Protein AF-A0A1C6KQM1-F1 (afdb_monomer_lite)

Radius of gyration: 36.73 Å; chains: 1; bounding box: 80×43×94 Å

Sequence (116 aa):
MEKEMRMQPIMLPKFRYDEVNLKYKEAKAEIEKLKALMEAKDSEIKVLRRELTQLRENFDHALMDLQVKETFVEGGIVKEQYEAIIPKMTCKNTEKIALAKAIVQLIKDQQKERGN

Secondary structure (DSSP, 8-state):
-------------HHHHHHHHHHHHHHHHHHHHHHHHHHHHHHHHHHHHHHHHHHHHHHHHHHHHHHHHHHHHHTT--HHHHHHHGGG--S-HHHHHHHHHHHHHHHHHHHHHH--

Foldseek 3Di:
DDDPPPPDDDDDDVVVVVVVVVVVVVVVVVVVVVVVVVVVVVVVVVVVVVVVVVVVVVVLLVVLLVLLVVLCVVLVHDDVRSVVVVVVPPDDSVCSNVVSNVVSVVVVVVVVVVVD

Structure (mmCIF, N/CA/C/O backbone):
data_AF-A0A1C6KQM1-F1
#
_entry.id   AF-A0A1C6KQM1-F1
#
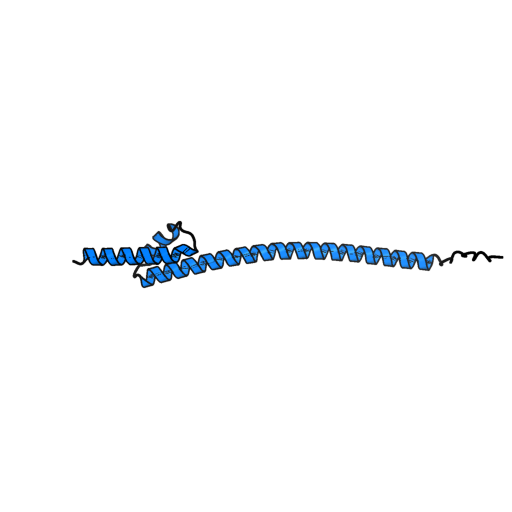loop_
_atom_site.group_PDB
_atom_site.id
_atom_site.type_symbol
_atom_site.label_atom_id
_atom_site.label_alt_id
_atom_site.label_comp_id
_atom_site.label_asym_id
_atom_site.label_entity_id
_atom_site.label_seq_id
_atom_site.pdbx_PDB_ins_code
_atom_site.Cartn_x
_atom_site.Cartn_y
_atom_site.Cartn_z
_atom_site.occupancy
_atom_site.B_iso_or_equiv
_atom_site.auth_seq_id
_atom_site.auth_comp_id
_atom_site.auth_asym_id
_atom_site.auth_atom_id
_atom_site.pdbx_PDB_model_num
ATOM 1 N N . MET A 1 1 ? 50.397 35.285 -51.751 1.00 43.88 1 MET A N 1
ATOM 2 C CA . MET A 1 1 ? 50.070 34.020 -52.443 1.00 43.88 1 MET A CA 1
ATOM 3 C C . MET A 1 1 ? 49.581 33.041 -51.393 1.00 43.88 1 MET A C 1
ATOM 5 O O . MET A 1 1 ? 50.397 32.422 -50.721 1.00 43.88 1 MET A O 1
ATOM 9 N N . GLU A 1 2 ? 48.270 32.972 -51.187 1.00 48.31 2 GLU A N 1
ATOM 10 C CA . GLU A 1 2 ? 47.668 31.994 -50.280 1.00 48.31 2 GLU A CA 1
ATOM 11 C C . GLU A 1 2 ? 47.628 30.636 -50.988 1.00 48.31 2 GLU A C 1
ATOM 13 O O . GLU A 1 2 ? 47.081 30.507 -52.081 1.00 48.31 2 GLU A O 1
ATOM 18 N N . LYS A 1 3 ? 48.284 29.628 -50.405 1.00 55.12 3 LYS A N 1
ATOM 19 C CA . LYS A 1 3 ? 48.175 28.244 -50.870 1.00 55.12 3 LYS A CA 1
ATOM 20 C C . LYS A 1 3 ? 46.843 27.696 -50.374 1.00 55.12 3 LYS A C 1
ATOM 22 O O . LYS A 1 3 ? 46.718 27.382 -49.194 1.00 55.12 3 LYS A O 1
ATOM 27 N N . GLU A 1 4 ? 45.874 27.552 -51.270 1.00 58.44 4 GLU A N 1
ATOM 28 C CA . GLU A 1 4 ? 44.671 26.764 -51.008 1.00 58.44 4 GLU A CA 1
ATOM 29 C C . GLU A 1 4 ? 45.071 25.343 -50.577 1.00 58.44 4 GLU A C 1
ATOM 31 O O . GLU A 1 4 ? 45.638 24.568 -51.357 1.00 58.44 4 GLU A O 1
ATOM 36 N N . MET A 1 5 ? 44.78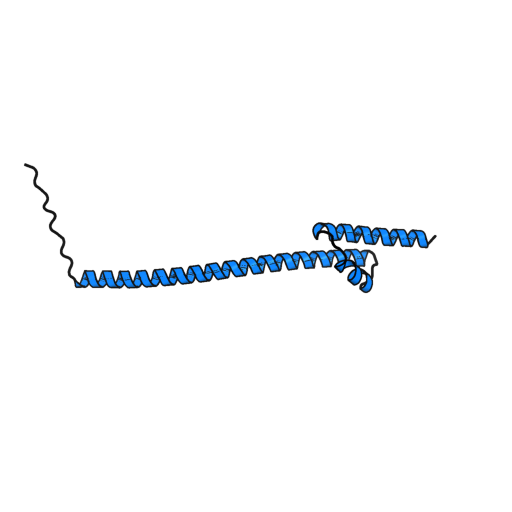5 24.984 -49.322 1.00 62.75 5 MET A N 1
ATOM 37 C CA . MET A 1 5 ? 44.841 23.597 -48.868 1.00 62.75 5 MET A CA 1
ATOM 38 C C . MET A 1 5 ? 43.733 22.820 -49.578 1.00 62.75 5 MET A C 1
ATOM 40 O O . MET A 1 5 ? 42.576 22.829 -49.161 1.00 62.75 5 MET A O 1
ATOM 44 N N . ARG A 1 6 ? 44.083 22.130 -50.666 1.00 62.47 6 ARG A N 1
ATOM 45 C CA . ARG A 1 6 ? 43.188 21.156 -51.294 1.00 62.47 6 ARG A CA 1
ATOM 46 C C . ARG A 1 6 ? 42.987 19.990 -50.327 1.00 62.47 6 ARG A C 1
ATOM 48 O O . ARG A 1 6 ? 43.859 19.136 -50.192 1.00 62.47 6 ARG A O 1
ATOM 55 N N . MET A 1 7 ? 41.839 19.966 -49.658 1.00 62.31 7 MET A N 1
ATOM 56 C CA . MET A 1 7 ? 41.370 18.817 -48.885 1.00 62.31 7 MET A CA 1
ATOM 57 C C . MET A 1 7 ? 41.159 17.646 -49.851 1.00 62.31 7 MET A C 1
ATOM 59 O O . MET A 1 7 ? 40.164 17.601 -50.573 1.00 62.31 7 MET A O 1
ATOM 63 N N . GLN A 1 8 ? 42.115 16.719 -49.918 1.00 68.75 8 GLN A N 1
ATOM 64 C CA . GLN A 1 8 ? 41.912 15.474 -50.653 1.00 68.75 8 GLN A CA 1
ATOM 65 C C . GLN A 1 8 ? 40.967 14.572 -49.846 1.00 68.75 8 GLN A C 1
ATOM 67 O O . GLN A 1 8 ? 41.195 14.379 -48.649 1.00 68.75 8 GLN A O 1
ATOM 72 N N . PRO A 1 9 ? 39.904 14.024 -50.459 1.00 71.56 9 PRO A N 1
ATOM 73 C CA . PRO A 1 9 ? 38.993 13.133 -49.759 1.00 71.56 9 PRO A CA 1
ATOM 74 C C . PRO A 1 9 ? 39.727 11.857 -49.337 1.00 71.56 9 PRO A C 1
ATOM 76 O O . PRO A 1 9 ? 40.329 11.161 -50.157 1.00 71.56 9 PRO A O 1
ATOM 79 N N . ILE A 1 10 ? 39.674 11.547 -48.042 1.00 73.75 10 ILE A N 1
ATOM 80 C CA . ILE A 1 10 ? 40.206 10.299 -47.491 1.00 73.75 10 ILE A CA 1
ATOM 81 C C . ILE A 1 10 ? 39.294 9.160 -47.957 1.00 73.75 10 ILE A C 1
ATOM 83 O O . ILE A 1 10 ? 38.150 9.042 -47.519 1.00 73.75 10 ILE A O 1
ATOM 87 N N . MET A 1 11 ? 39.802 8.321 -48.858 1.00 73.06 11 MET A N 1
ATOM 88 C CA . MET A 1 11 ? 39.082 7.164 -49.391 1.00 73.06 11 MET A CA 1
ATOM 89 C C . MET A 1 11 ? 39.213 5.989 -48.418 1.00 73.06 11 MET A C 1
ATOM 91 O O . MET A 1 11 ? 40.261 5.348 -48.328 1.00 73.06 11 MET A O 1
ATOM 95 N N . LEU A 1 12 ? 38.148 5.705 -47.669 1.00 72.31 12 LEU A N 1
ATOM 96 C CA . LEU A 1 12 ? 38.082 4.528 -46.805 1.00 72.31 12 LEU A CA 1
ATOM 97 C C . LEU A 1 12 ? 37.774 3.272 -47.636 1.00 72.31 12 LEU A C 1
ATOM 99 O O . LEU A 1 12 ? 36.847 3.291 -48.449 1.00 72.31 12 LEU A O 1
ATOM 103 N N . PRO A 1 13 ? 38.491 2.154 -47.420 1.00 83.06 13 PRO A N 1
ATOM 104 C CA . PRO A 1 13 ? 38.141 0.882 -48.037 1.00 83.06 13 PRO A CA 1
ATOM 105 C C . PRO A 1 13 ? 36.715 0.457 -47.670 1.00 83.06 13 PRO A C 1
ATOM 107 O O . PRO A 1 13 ? 36.347 0.464 -46.493 1.00 83.06 13 PRO A O 1
ATOM 110 N N . LYS A 1 14 ? 35.929 0.035 -48.667 1.00 84.50 14 LYS A N 1
ATOM 111 C CA . LYS A 1 14 ? 34.509 -0.321 -48.504 1.00 84.50 14 LYS A CA 1
ATOM 112 C C . LYS A 1 14 ? 34.261 -1.329 -47.372 1.00 84.50 14 LYS A C 1
ATOM 114 O O . LYS A 1 14 ? 33.332 -1.145 -46.599 1.00 84.50 14 LYS A O 1
ATOM 119 N N . PHE A 1 15 ? 35.139 -2.322 -47.207 1.00 85.25 15 PHE A N 1
ATOM 120 C CA . PHE A 1 15 ? 35.001 -3.326 -46.145 1.00 85.25 15 PHE A CA 1
ATOM 121 C C . PHE A 1 15 ? 35.012 -2.717 -44.731 1.00 85.25 15 PHE A C 1
ATOM 123 O O . PHE A 1 15 ? 34.273 -3.180 -43.869 1.00 85.25 15 PHE A O 1
ATOM 130 N N . ARG A 1 16 ? 35.792 -1.647 -44.494 1.00 81.12 16 ARG A N 1
ATOM 131 C CA . ARG A 1 16 ? 35.797 -0.936 -43.204 1.00 81.12 16 ARG A CA 1
ATOM 132 C C . ARG A 1 16 ? 34.499 -0.169 -42.985 1.00 81.12 16 ARG A C 1
ATOM 134 O O . ARG A 1 16 ? 34.009 -0.111 -41.864 1.00 81.12 16 ARG A O 1
ATOM 141 N N . TYR A 1 17 ? 33.947 0.421 -44.045 1.00 85.44 17 TYR A N 1
ATOM 142 C CA . TYR A 1 17 ? 32.656 1.102 -43.976 1.00 85.44 17 TYR A CA 1
ATOM 143 C C . TYR A 1 17 ? 31.522 0.113 -43.675 1.00 85.44 17 TYR A C 1
ATOM 145 O O . TYR A 1 17 ? 30.706 0.367 -42.791 1.00 85.44 17 TYR A O 1
ATOM 153 N N . ASP A 1 18 ? 31.511 -1.035 -44.356 1.00 87.62 18 ASP A N 1
ATOM 154 C CA . ASP A 1 18 ? 30.505 -2.081 -44.163 1.00 87.62 18 ASP A CA 1
ATOM 155 C C . ASP A 1 18 ? 30.572 -2.679 -42.744 1.00 87.62 18 ASP A C 1
ATOM 157 O O . ASP A 1 18 ? 29.533 -2.860 -42.109 1.00 87.62 18 ASP A O 1
ATOM 161 N N . GLU A 1 19 ? 31.778 -2.895 -42.202 1.00 90.38 19 GLU A N 1
ATOM 162 C CA . GLU A 1 19 ? 31.986 -3.351 -40.819 1.00 90.38 19 GLU A CA 1
ATOM 163 C C . GLU A 1 19 ? 31.441 -2.347 -39.790 1.00 90.38 19 GLU A C 1
ATOM 165 O O . GLU A 1 19 ? 30.713 -2.722 -38.870 1.00 90.38 19 GLU A O 1
ATOM 170 N N . VAL A 1 20 ? 31.757 -1.057 -39.948 1.00 88.88 20 VAL A N 1
ATOM 171 C CA . VAL A 1 20 ? 31.266 -0.000 -39.047 1.00 88.88 20 VAL A CA 1
ATOM 172 C C . VAL A 1 20 ? 29.747 0.125 -39.133 1.00 88.88 20 VAL A C 1
ATOM 174 O O . VAL A 1 20 ? 29.083 0.263 -38.108 1.00 88.88 20 VAL A O 1
ATOM 177 N N . ASN A 1 21 ? 29.180 0.038 -40.336 1.00 91.62 21 ASN A N 1
ATOM 178 C CA . ASN A 1 21 ? 27.737 0.097 -40.539 1.00 91.62 21 ASN A CA 1
ATOM 179 C C . ASN A 1 21 ? 27.022 -1.103 -39.899 1.00 91.62 21 ASN A C 1
ATOM 181 O O . ASN A 1 21 ? 25.959 -0.936 -39.304 1.00 91.62 21 ASN A O 1
ATOM 185 N N . LEU A 1 22 ? 27.606 -2.304 -39.977 1.00 94.06 22 LEU A N 1
ATOM 186 C CA . LEU A 1 22 ? 27.069 -3.487 -39.305 1.00 94.06 22 LEU A CA 1
ATOM 187 C C . LEU A 1 22 ? 27.083 -3.306 -37.783 1.00 94.06 22 LEU A C 1
ATOM 189 O O . LEU A 1 22 ? 26.029 -3.406 -37.158 1.00 94.06 22 LEU A O 1
ATOM 193 N N . LYS A 1 23 ? 28.229 -2.919 -37.208 1.00 94.25 23 LYS A N 1
ATOM 194 C CA . LYS A 1 23 ? 28.355 -2.643 -35.766 1.00 94.25 23 LYS A CA 1
ATOM 195 C C . LYS A 1 23 ? 27.387 -1.556 -35.302 1.00 94.25 23 LYS A C 1
ATOM 197 O O . LYS A 1 23 ? 26.793 -1.668 -34.235 1.00 94.25 23 LYS A O 1
ATOM 202 N N . TYR A 1 24 ? 27.188 -0.514 -36.111 1.00 94.25 24 TYR A N 1
ATOM 203 C CA . TYR A 1 24 ? 26.220 0.540 -35.820 1.00 94.25 24 TYR A CA 1
ATOM 204 C C . TYR A 1 24 ? 24.781 0.009 -35.803 1.00 94.25 24 TYR A C 1
ATOM 206 O O . TYR A 1 24 ? 24.016 0.337 -34.897 1.00 94.25 24 TYR A O 1
ATOM 214 N N . LYS A 1 25 ? 24.404 -0.831 -36.774 1.00 94.69 25 LYS A N 1
ATOM 215 C CA . LYS A 1 25 ? 23.072 -1.456 -36.820 1.00 94.69 25 LYS A CA 1
ATOM 216 C C . LYS A 1 25 ? 22.838 -2.384 -35.631 1.00 94.69 25 LYS A C 1
ATOM 218 O O . LYS A 1 25 ? 21.764 -2.325 -35.039 1.00 94.69 25 LYS A O 1
ATOM 223 N N . GLU A 1 26 ? 23.829 -3.192 -35.270 1.00 96.25 26 GLU A N 1
ATOM 224 C CA . GLU A 1 26 ? 23.778 -4.083 -34.106 1.00 96.25 26 GLU A CA 1
ATOM 225 C C . GLU A 1 26 ? 23.631 -3.286 -32.807 1.00 96.25 26 GLU A C 1
ATOM 227 O O . GLU A 1 26 ? 22.705 -3.534 -32.037 1.00 96.25 26 GLU A O 1
ATOM 232 N N . ALA A 1 27 ? 24.465 -2.261 -32.605 1.00 94.50 27 ALA A N 1
ATOM 233 C CA . ALA A 1 27 ? 24.380 -1.385 -31.440 1.00 94.50 27 ALA A CA 1
ATOM 234 C C . ALA A 1 27 ? 23.028 -0.661 -31.364 1.00 94.50 27 ALA A C 1
ATOM 236 O O . ALA A 1 27 ? 22.436 -0.558 -30.293 1.00 94.50 27 ALA A O 1
ATOM 237 N N . LYS A 1 28 ? 22.501 -0.193 -32.502 1.00 95.81 28 LYS A N 1
ATOM 238 C CA . LYS A 1 28 ? 21.179 0.439 -32.562 1.00 95.81 28 LYS A CA 1
ATOM 239 C C . LYS A 1 28 ? 20.070 -0.538 -32.168 1.00 95.81 28 LYS A C 1
ATOM 241 O O . LYS A 1 28 ? 19.188 -0.162 -31.404 1.00 95.81 28 LYS A O 1
ATOM 246 N N . ALA A 1 29 ? 20.116 -1.775 -32.662 1.00 95.62 29 ALA A N 1
ATOM 247 C CA . ALA A 1 29 ? 19.143 -2.801 -32.297 1.00 95.62 29 ALA A CA 1
ATOM 248 C C . ALA A 1 29 ? 19.206 -3.139 -30.799 1.00 95.62 29 ALA A C 1
ATOM 250 O O . ALA A 1 29 ? 18.166 -3.291 -30.162 1.00 95.62 29 ALA A O 1
ATOM 251 N N . GLU A 1 30 ? 20.409 -3.210 -30.228 1.00 96.12 30 GLU A N 1
ATOM 252 C CA . GLU A 1 30 ? 20.596 -3.473 -28.801 1.00 96.12 30 GLU A CA 1
ATOM 253 C C . GLU A 1 30 ? 20.080 -2.320 -27.929 1.00 96.12 30 GLU A C 1
ATOM 255 O O . GLU A 1 30 ? 19.387 -2.550 -26.941 1.00 96.12 30 GLU A O 1
ATOM 260 N N . ILE A 1 31 ? 20.319 -1.070 -28.337 1.00 96.06 31 ILE A N 1
ATOM 261 C CA . ILE A 1 31 ? 19.776 0.114 -27.656 1.00 96.06 31 ILE A CA 1
ATOM 262 C C . ILE A 1 31 ? 18.245 0.081 -27.635 1.00 96.06 31 ILE A C 1
ATOM 264 O O . ILE A 1 31 ? 17.646 0.348 -26.596 1.00 96.06 31 ILE A O 1
ATOM 268 N N . GLU A 1 32 ? 17.599 -0.255 -28.753 1.00 96.00 32 GLU A N 1
ATOM 269 C CA . GLU A 1 32 ? 16.135 -0.333 -28.804 1.00 96.00 32 GLU A CA 1
ATOM 270 C C . GLU A 1 32 ? 15.583 -1.459 -27.916 1.00 96.00 32 GLU A C 1
ATOM 272 O O . GLU A 1 32 ? 14.584 -1.260 -27.225 1.00 96.00 32 GLU A O 1
ATOM 277 N N . LYS A 1 33 ? 16.266 -2.609 -27.836 1.00 96.31 33 LYS A N 1
ATOM 278 C CA . LYS A 1 33 ? 15.900 -3.673 -26.885 1.00 96.31 33 LYS A CA 1
ATOM 279 C C . LYS A 1 33 ? 16.013 -3.210 -25.435 1.00 96.31 33 LYS A C 1
ATOM 281 O O . LYS A 1 33 ? 15.105 -3.459 -24.644 1.00 96.31 33 LYS A O 1
ATOM 286 N N . LEU A 1 34 ? 17.107 -2.534 -25.084 1.00 95.75 34 LEU A N 1
ATOM 287 C CA . LEU A 1 34 ? 17.320 -2.020 -23.730 1.00 95.75 34 LEU A CA 1
ATOM 288 C C . LEU A 1 34 ? 16.273 -0.966 -23.358 1.00 95.75 34 LEU A C 1
ATOM 290 O O . LEU A 1 34 ? 15.763 -0.999 -22.240 1.00 95.75 34 LEU A O 1
ATOM 294 N N . LYS A 1 35 ? 15.892 -0.087 -24.293 1.00 95.88 35 LYS A N 1
ATOM 295 C CA . LYS A 1 35 ? 14.791 0.867 -24.089 1.00 95.88 35 LYS A CA 1
ATOM 296 C C . LYS A 1 35 ? 13.468 0.158 -23.818 1.00 95.88 35 LYS A C 1
ATOM 298 O O . LYS A 1 35 ? 12.816 0.478 -22.832 1.00 95.88 35 LYS A O 1
ATOM 303 N N . ALA A 1 36 ? 13.109 -0.834 -24.632 1.00 95.62 36 ALA A N 1
ATOM 304 C CA . ALA A 1 36 ? 11.881 -1.600 -24.429 1.00 95.62 36 ALA A CA 1
ATOM 305 C C . ALA A 1 36 ? 11.870 -2.313 -23.064 1.00 95.62 36 ALA A C 1
ATOM 307 O O . ALA A 1 36 ? 10.853 -2.336 -22.371 1.00 95.62 36 ALA A O 1
ATOM 308 N N . LEU A 1 37 ? 13.017 -2.856 -22.640 1.00 96.25 37 LEU A N 1
ATOM 309 C CA . LEU A 1 37 ? 13.156 -3.497 -21.333 1.00 96.25 37 LEU A CA 1
ATOM 310 C C . LEU A 1 37 ? 13.045 -2.487 -20.181 1.00 96.25 37 LEU A C 1
ATOM 312 O O . LEU A 1 37 ? 12.394 -2.782 -19.180 1.00 96.25 37 LEU A O 1
ATOM 316 N N . MET A 1 38 ? 13.630 -1.296 -20.326 1.00 95.50 38 MET A N 1
ATOM 317 C CA . MET A 1 38 ? 13.469 -0.204 -19.362 1.00 95.50 38 MET A CA 1
ATOM 318 C C . MET A 1 38 ? 12.007 0.227 -19.236 1.00 95.50 38 MET A C 1
ATOM 320 O O . MET A 1 38 ? 11.504 0.309 -18.122 1.00 95.50 38 MET A O 1
ATOM 324 N N . GLU A 1 39 ? 11.304 0.437 -20.349 1.00 96.25 39 GLU A N 1
ATOM 325 C CA . GLU A 1 39 ? 9.887 0.822 -20.339 1.00 96.25 39 GLU A CA 1
ATOM 326 C C . GLU A 1 39 ? 9.011 -0.246 -19.670 1.00 96.25 39 GLU A C 1
ATOM 328 O O . GLU A 1 39 ? 8.138 0.074 -18.856 1.00 96.25 39 GLU A O 1
ATOM 333 N N . ALA A 1 40 ? 9.283 -1.525 -19.951 1.00 96.12 40 ALA A N 1
ATOM 334 C CA . ALA A 1 40 ? 8.611 -2.637 -19.291 1.00 96.12 40 ALA A CA 1
ATOM 335 C C . ALA A 1 40 ? 8.856 -2.613 -17.773 1.00 96.12 40 ALA A C 1
ATOM 337 O O . ALA A 1 40 ? 7.900 -2.697 -16.996 1.00 96.12 40 ALA A O 1
ATOM 338 N N . LYS A 1 41 ? 10.107 -2.424 -17.336 1.00 95.75 41 LYS A N 1
ATOM 339 C CA . LYS A 1 41 ? 10.459 -2.346 -15.910 1.00 95.75 41 LYS A CA 1
ATOM 340 C C . LYS A 1 41 ? 9.874 -1.120 -15.217 1.00 95.75 41 LYS A C 1
ATOM 342 O O . LYS A 1 41 ? 9.381 -1.242 -14.099 1.00 95.75 41 LYS A O 1
ATOM 347 N N . ASP A 1 42 ? 9.823 0.027 -15.881 1.00 96.19 42 ASP A N 1
ATOM 348 C CA . ASP A 1 42 ? 9.163 1.220 -15.354 1.00 96.19 42 ASP A CA 1
ATOM 349 C C . ASP A 1 42 ? 7.657 1.006 -15.173 1.00 96.19 42 ASP A C 1
ATOM 351 O O . ASP A 1 42 ? 7.068 1.480 -14.195 1.00 96.19 42 ASP A O 1
ATOM 355 N N . SER A 1 43 ? 7.014 0.275 -16.088 1.00 95.62 43 SER A N 1
ATOM 356 C CA . SER A 1 43 ? 5.603 -0.087 -15.941 1.00 95.62 43 SER A CA 1
ATOM 357 C C . SER A 1 43 ? 5.374 -1.004 -14.732 1.00 95.62 43 SER A C 1
ATOM 359 O O . SER A 1 43 ? 4.474 -0.739 -13.933 1.00 95.62 43 SER A O 1
ATOM 361 N N . GLU A 1 44 ? 6.247 -1.996 -14.534 1.00 96.62 44 GLU A N 1
ATOM 362 C CA . GLU A 1 44 ? 6.221 -2.926 -13.400 1.00 96.62 44 GLU A CA 1
ATOM 36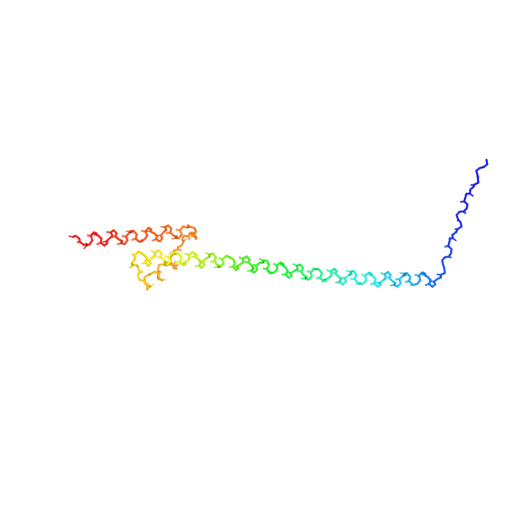3 C C . GLU A 1 44 ? 6.406 -2.175 -12.071 1.00 96.62 44 GLU A C 1
ATOM 365 O O . GLU A 1 44 ? 5.611 -2.331 -11.145 1.00 96.62 44 GLU A O 1
ATOM 370 N N . ILE A 1 45 ? 7.364 -1.244 -12.005 1.00 96.38 45 ILE A N 1
ATOM 371 C CA . ILE A 1 45 ? 7.583 -0.383 -10.834 1.00 96.38 45 ILE A CA 1
ATOM 372 C C . ILE A 1 45 ? 6.343 0.467 -10.524 1.00 96.38 45 ILE A C 1
ATOM 374 O O . ILE A 1 45 ? 5.981 0.632 -9.358 1.00 96.38 45 ILE A O 1
ATOM 378 N N . LYS A 1 46 ? 5.661 1.013 -11.539 1.00 96.25 46 LYS A N 1
ATOM 379 C CA . LYS A 1 46 ? 4.426 1.796 -11.336 1.00 96.25 46 LYS A CA 1
ATOM 380 C C . LYS A 1 46 ? 3.265 0.952 -10.815 1.00 96.25 46 LYS A C 1
ATOM 382 O O . LYS A 1 46 ? 2.402 1.500 -10.128 1.00 96.25 46 LYS A O 1
ATOM 387 N N . VAL A 1 47 ? 3.195 -0.327 -11.179 1.00 97.00 47 VAL A N 1
ATOM 388 C CA . VAL A 1 47 ? 2.193 -1.260 -10.644 1.00 97.00 47 VAL A CA 1
ATOM 389 C C . VAL A 1 47 ? 2.526 -1.583 -9.191 1.00 97.00 47 VAL A C 1
ATOM 391 O O . VAL A 1 47 ? 1.711 -1.302 -8.317 1.00 97.00 47 VAL A O 1
ATOM 394 N N . LEU A 1 48 ? 3.761 -2.010 -8.915 1.00 96.25 48 LEU A N 1
ATOM 395 C CA . LEU A 1 48 ? 4.217 -2.339 -7.562 1.00 96.25 48 LEU A CA 1
ATOM 396 C C . LEU A 1 48 ? 4.056 -1.169 -6.585 1.00 96.25 48 LEU A C 1
ATOM 398 O O . LEU A 1 48 ? 3.624 -1.356 -5.454 1.00 96.25 48 LEU A O 1
ATOM 402 N N . ARG A 1 49 ? 4.342 0.067 -7.015 1.00 96.38 49 ARG A N 1
ATOM 403 C CA . ARG A 1 49 ? 4.115 1.261 -6.183 1.00 96.38 49 ARG A CA 1
ATOM 404 C C . ARG A 1 49 ? 2.645 1.447 -5.815 1.00 96.38 49 ARG A C 1
ATOM 406 O O . ARG A 1 49 ? 2.361 1.818 -4.682 1.00 96.38 49 ARG A O 1
ATOM 413 N N . ARG A 1 50 ? 1.721 1.202 -6.749 1.00 95.88 50 ARG A N 1
ATOM 414 C CA . ARG A 1 50 ? 0.277 1.296 -6.482 1.00 95.88 50 ARG A CA 1
ATOM 415 C C . ARG A 1 50 ? -0.177 0.215 -5.510 1.00 95.88 50 ARG A C 1
ATOM 417 O O . ARG A 1 50 ? -0.890 0.526 -4.564 1.00 95.88 50 ARG A O 1
ATOM 424 N N . GLU A 1 51 ? 0.277 -1.017 -5.710 1.00 96.25 51 GLU A N 1
ATOM 425 C CA . GLU A 1 51 ? -0.021 -2.134 -4.809 1.00 96.25 51 GLU A CA 1
ATOM 426 C C . GLU A 1 51 ? 0.506 -1.880 -3.394 1.00 96.25 51 GLU A C 1
ATOM 428 O O . GLU A 1 51 ? -0.207 -2.110 -2.421 1.00 96.25 51 GLU A O 1
ATOM 433 N N . LEU A 1 52 ? 1.718 -1.332 -3.266 1.00 96.19 52 LEU A N 1
ATOM 434 C CA . LEU A 1 52 ? 2.314 -0.994 -1.974 1.00 96.19 52 LEU A CA 1
ATOM 435 C C . LEU A 1 52 ? 1.518 0.114 -1.268 1.00 96.19 52 LEU A C 1
ATOM 437 O O . LEU A 1 52 ? 1.234 -0.003 -0.077 1.00 96.19 52 LEU A O 1
ATOM 441 N N . THR A 1 53 ? 1.099 1.158 -1.991 1.00 96.12 53 THR A N 1
ATOM 442 C CA . THR A 1 53 ? 0.220 2.196 -1.431 1.00 96.12 53 THR A CA 1
ATOM 443 C C . THR A 1 53 ? -1.103 1.605 -0.948 1.00 96.12 53 THR A C 1
ATOM 445 O O . THR A 1 53 ? -1.489 1.859 0.189 1.00 96.12 53 THR A O 1
ATOM 448 N N . GLN A 1 54 ? -1.754 0.759 -1.750 1.00 96.12 54 GLN A N 1
ATOM 449 C CA . GLN A 1 54 ? -3.008 0.112 -1.355 1.00 96.12 54 GLN A CA 1
ATOM 450 C C . GLN A 1 54 ? -2.827 -0.788 -0.127 1.00 96.12 54 GLN A C 1
ATOM 452 O O . GLN A 1 54 ? -3.662 -0.795 0.776 1.00 96.12 54 GLN A O 1
ATOM 457 N N . LEU A 1 55 ? -1.732 -1.550 -0.075 1.00 95.88 55 LEU A N 1
ATOM 458 C CA . LEU A 1 55 ? -1.420 -2.409 1.062 1.00 95.88 55 LEU A CA 1
ATOM 459 C C . LEU A 1 55 ? -1.203 -1.586 2.335 1.00 95.88 55 LEU A C 1
ATOM 461 O O . LEU A 1 55 ? -1.677 -1.975 3.400 1.00 95.88 55 LEU A O 1
ATOM 465 N N . ARG A 1 56 ? -0.524 -0.441 2.219 1.00 95.19 56 ARG A N 1
ATOM 466 C CA . ARG A 1 56 ? -0.315 0.487 3.330 1.00 95.19 56 ARG A CA 1
ATOM 467 C C . ARG A 1 56 ? -1.635 1.055 3.843 1.00 95.19 56 ARG A C 1
ATOM 469 O O . ARG A 1 56 ? -1.866 1.019 5.043 1.00 95.19 56 ARG A O 1
ATOM 476 N N . GLU A 1 57 ? -2.513 1.506 2.951 1.00 92.25 57 GLU A N 1
ATOM 477 C CA . GLU A 1 57 ? -3.843 1.990 3.333 1.00 92.25 57 GLU A CA 1
ATOM 478 C C . GLU A 1 57 ? -4.646 0.895 4.045 1.00 92.25 57 GLU A C 1
ATOM 480 O O . GLU A 1 57 ? -5.188 1.125 5.125 1.00 92.25 57 GLU A O 1
ATOM 485 N N . ASN A 1 58 ? -4.666 -0.322 3.495 1.00 92.88 58 ASN A N 1
ATOM 486 C CA . ASN A 1 58 ? -5.351 -1.459 4.111 1.00 92.88 58 ASN A CA 1
ATOM 487 C C . ASN A 1 58 ? -4.789 -1.785 5.503 1.00 92.88 58 ASN A C 1
ATOM 489 O O . ASN A 1 58 ? -5.553 -2.093 6.418 1.00 92.88 58 ASN A O 1
ATOM 493 N N . PHE A 1 59 ? -3.467 -1.711 5.670 1.00 94.06 59 PHE A N 1
ATOM 494 C CA . PHE A 1 59 ? -2.812 -1.924 6.956 1.00 94.06 59 PHE A CA 1
ATOM 495 C C . PHE A 1 59 ? -3.191 -0.840 7.969 1.00 94.06 59 PHE A C 1
ATOM 497 O O . PHE A 1 59 ? -3.578 -1.170 9.088 1.00 94.06 59 PHE A O 1
ATOM 504 N N . ASP A 1 60 ? -3.159 0.433 7.571 1.00 90.81 60 ASP A N 1
ATOM 505 C CA . ASP A 1 60 ? -3.546 1.559 8.427 1.00 90.81 60 ASP A CA 1
ATOM 506 C C . ASP A 1 60 ? -5.024 1.450 8.851 1.00 90.81 60 ASP A C 1
ATOM 508 O O . ASP A 1 60 ? -5.364 1.670 10.015 1.00 90.81 60 ASP A O 1
ATOM 512 N N . HIS A 1 61 ? -5.908 1.036 7.935 1.00 88.62 61 HIS A N 1
ATOM 513 C CA . HIS A 1 61 ? -7.309 0.738 8.241 1.00 88.62 61 HIS A CA 1
ATOM 514 C C . HIS A 1 61 ? -7.456 -0.403 9.258 1.00 88.62 61 HIS A C 1
ATOM 516 O O . HIS A 1 61 ? -8.179 -0.253 10.245 1.00 88.62 61 HIS A O 1
ATOM 522 N N . ALA A 1 62 ? -6.765 -1.524 9.041 1.00 90.50 62 ALA A N 1
ATOM 523 C CA . ALA A 1 62 ? -6.826 -2.682 9.929 1.00 90.50 62 ALA A CA 1
ATOM 524 C C . ALA A 1 62 ? -6.269 -2.373 11.328 1.00 90.50 62 ALA A C 1
ATOM 526 O O . ALA A 1 62 ? -6.845 -2.805 12.327 1.00 90.50 62 ALA A O 1
ATOM 527 N N . LEU A 1 63 ? -5.186 -1.594 11.405 1.00 92.50 63 LEU A N 1
ATOM 528 C CA . LEU A 1 63 ? -4.607 -1.131 12.663 1.00 92.50 63 LEU A CA 1
ATOM 529 C C . LEU A 1 63 ? -5.601 -0.256 13.435 1.00 92.50 63 LEU A C 1
ATOM 531 O O . LEU A 1 63 ? -5.783 -0.445 14.636 1.00 92.50 63 LEU A O 1
ATOM 535 N N . MET A 1 64 ? -6.284 0.660 12.744 1.00 90.88 64 MET A N 1
ATOM 536 C CA . MET A 1 64 ? -7.268 1.534 13.379 1.00 90.88 64 MET A CA 1
ATOM 537 C C . MET A 1 64 ? -8.461 0.747 13.924 1.00 90.88 64 MET A C 1
ATOM 539 O O . MET A 1 64 ? -8.898 0.973 15.052 1.00 90.88 64 MET A O 1
ATOM 543 N N . ASP A 1 65 ? -8.973 -0.211 13.150 1.00 89.38 65 ASP A N 1
ATOM 544 C CA . ASP A 1 65 ? -10.063 -1.075 13.599 1.00 89.38 65 ASP A CA 1
ATOM 545 C C . ASP A 1 65 ? -9.635 -1.953 14.788 1.00 89.38 65 ASP A C 1
ATOM 547 O O . ASP A 1 65 ? -10.439 -2.181 15.693 1.00 89.38 65 ASP A O 1
ATOM 551 N N . LEU A 1 66 ? -8.376 -2.407 14.836 1.00 91.62 66 LEU A N 1
ATOM 552 C CA . LEU A 1 66 ? -7.831 -3.130 15.989 1.00 91.62 66 LEU A CA 1
ATOM 553 C C . LEU A 1 66 ? -7.818 -2.251 17.249 1.00 91.62 66 LEU A C 1
ATOM 555 O O . LEU A 1 66 ? -8.345 -2.666 18.277 1.00 91.62 66 LEU A O 1
ATOM 559 N N . GLN A 1 67 ? -7.317 -1.018 17.155 1.00 92.38 67 GLN A N 1
ATOM 560 C CA . GLN A 1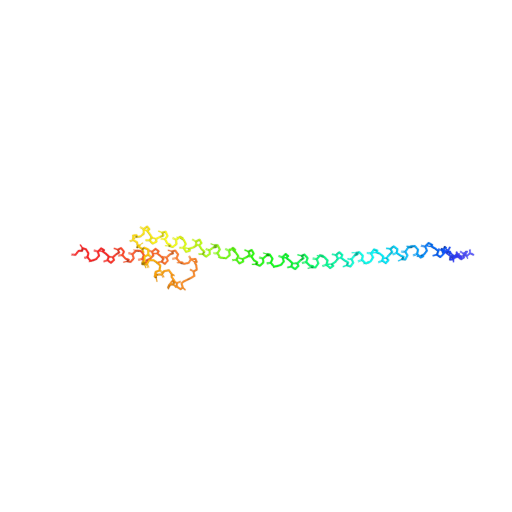 67 ? -7.275 -0.073 18.281 1.00 92.38 67 GLN A CA 1
ATOM 561 C C . GLN A 1 67 ? -8.675 0.297 18.796 1.00 92.38 67 GLN A C 1
ATOM 563 O O . GLN A 1 67 ? -8.895 0.477 19.997 1.00 92.38 67 GLN A O 1
ATOM 568 N N . VAL A 1 68 ? -9.654 0.396 17.894 1.00 92.88 68 VAL A N 1
ATOM 569 C CA . VAL A 1 68 ? -11.061 0.605 18.260 1.00 92.88 68 VAL A CA 1
ATOM 570 C C . VAL A 1 68 ? -11.611 -0.603 19.019 1.00 92.88 68 VAL A C 1
ATOM 572 O O . VAL A 1 68 ? -12.267 -0.425 20.046 1.00 92.88 68 VAL A O 1
ATOM 575 N N . LYS A 1 69 ? -11.324 -1.828 18.559 1.00 92.81 69 LYS A N 1
ATOM 576 C CA . LYS A 1 69 ? -11.710 -3.057 19.273 1.00 92.81 69 LYS A CA 1
ATOM 577 C C . LYS A 1 69 ? -11.081 -3.116 20.660 1.00 92.81 69 LYS A C 1
ATOM 579 O O . LYS A 1 69 ? -11.796 -3.394 21.614 1.00 92.81 69 LYS A O 1
ATOM 584 N N . GLU A 1 70 ? -9.790 -2.813 20.783 1.00 92.69 70 GLU A N 1
ATOM 585 C CA . GLU A 1 70 ? -9.093 -2.742 22.075 1.00 92.69 70 GLU A CA 1
ATOM 586 C C . GLU A 1 70 ? -9.777 -1.744 23.015 1.00 92.69 70 GLU A C 1
ATOM 588 O O . GLU A 1 70 ? -10.134 -2.105 24.133 1.00 92.69 70 GLU A O 1
ATOM 593 N N . THR A 1 71 ? -10.085 -0.538 22.525 1.00 93.19 71 THR A N 1
ATOM 594 C CA . THR A 1 71 ? -10.807 0.491 23.297 1.00 93.19 71 THR A CA 1
ATOM 595 C C . THR A 1 71 ? -12.161 -0.019 23.801 1.00 93.19 71 THR A C 1
ATOM 597 O O . THR A 1 71 ? -12.552 0.238 24.940 1.00 93.19 71 THR A O 1
ATOM 600 N N . PHE A 1 72 ? -12.901 -0.745 22.961 1.00 93.69 72 PHE A N 1
ATOM 601 C CA . PHE A 1 72 ? -14.187 -1.321 23.343 1.00 93.69 72 PHE A CA 1
ATOM 602 C C . PHE A 1 72 ? -14.044 -2.443 24.375 1.00 93.69 72 PHE A C 1
ATOM 604 O O . PHE A 1 72 ? -14.786 -2.450 25.357 1.00 93.69 72 PHE A O 1
ATOM 611 N N . VAL A 1 73 ? -13.065 -3.335 24.206 1.00 92.69 73 VAL A N 1
ATOM 612 C CA . VAL A 1 73 ? -12.778 -4.414 25.161 1.00 92.69 73 VAL A CA 1
ATOM 613 C C . VAL A 1 73 ? -12.360 -3.846 26.522 1.00 92.69 73 VAL A C 1
ATOM 615 O O . VAL A 1 73 ? -12.916 -4.253 27.540 1.00 92.69 73 VAL A O 1
ATOM 618 N N . GLU A 1 74 ? -11.467 -2.852 26.561 1.00 91.06 74 GLU A N 1
ATOM 619 C CA . GLU A 1 74 ? -11.098 -2.123 27.790 1.00 91.06 74 GLU A CA 1
ATOM 620 C C . GLU A 1 74 ? -12.298 -1.405 28.428 1.00 91.06 74 GLU A C 1
ATOM 622 O O . GLU A 1 74 ? -12.388 -1.234 29.647 1.00 91.06 74 GLU A O 1
ATOM 627 N N . GLY A 1 75 ? -13.252 -0.987 27.597 1.00 88.38 75 GLY A N 1
ATOM 628 C CA . GLY A 1 75 ? -14.527 -0.420 28.010 1.00 88.38 75 GLY A CA 1
ATOM 629 C C . GLY A 1 75 ? -15.521 -1.424 28.593 1.00 88.38 75 GLY A C 1
ATOM 630 O O . GLY A 1 75 ? -16.554 -0.988 29.099 1.00 88.38 75 GLY A O 1
ATOM 631 N N . GLY A 1 76 ? -15.230 -2.728 28.544 1.00 89.00 76 GLY A N 1
ATOM 632 C CA . GLY A 1 76 ? -16.136 -3.797 28.972 1.00 89.00 76 GLY A CA 1
ATOM 633 C C . GLY A 1 76 ? -17.206 -4.163 27.937 1.00 89.00 76 GLY A C 1
ATOM 634 O O . GLY A 1 76 ? -18.184 -4.824 28.279 1.00 89.00 76 GLY A O 1
ATOM 635 N N . ILE A 1 77 ? -17.048 -3.732 26.682 1.00 90.50 77 ILE A N 1
ATOM 636 C CA . ILE A 1 77 ? -17.959 -4.055 25.581 1.00 90.50 77 ILE A CA 1
ATOM 637 C C . ILE A 1 77 ? -17.564 -5.408 24.989 1.00 90.50 77 ILE A C 1
ATOM 639 O O . ILE A 1 77 ? -16.412 -5.629 24.611 1.00 90.50 77 ILE A O 1
ATOM 643 N N . VAL A 1 78 ? -18.534 -6.316 24.888 1.00 91.31 78 VAL A N 1
ATOM 644 C CA . VAL A 1 78 ? -18.298 -7.680 24.394 1.00 91.31 78 VAL A CA 1
ATOM 645 C C . VAL A 1 78 ? -18.233 -7.737 22.869 1.00 91.31 78 VAL A C 1
ATOM 647 O O . VAL A 1 78 ? -18.672 -6.824 22.164 1.00 91.31 78 VAL A O 1
ATOM 650 N N . LYS A 1 79 ? -17.692 -8.842 22.353 1.00 90.50 79 LYS A N 1
ATOM 651 C CA . LYS A 1 79 ? -17.445 -9.041 20.924 1.00 90.50 79 LYS A CA 1
ATOM 652 C C . LYS A 1 79 ? -18.671 -8.821 20.051 1.00 90.50 79 LYS A C 1
ATOM 654 O O . LYS A 1 79 ? -18.580 -8.057 19.092 1.00 90.50 79 LYS A O 1
ATOM 659 N N . GLU A 1 80 ? -19.818 -9.402 20.404 1.00 91.50 80 GLU A N 1
ATOM 660 C CA . GLU A 1 80 ? -21.024 -9.250 19.584 1.00 91.50 80 GLU A CA 1
ATOM 661 C C . GLU A 1 80 ? -21.477 -7.784 19.488 1.00 91.50 80 GLU A C 1
ATOM 663 O O . GLU A 1 80 ? -22.033 -7.360 18.475 1.00 91.50 80 GLU A O 1
ATOM 668 N N . GLN A 1 81 ? -21.213 -6.986 20.528 1.00 88.25 81 GLN A N 1
ATOM 669 C CA . GLN A 1 81 ? -21.584 -5.576 20.568 1.00 88.25 81 GLN A CA 1
ATOM 670 C C . GLN A 1 81 ? -20.655 -4.733 19.700 1.00 88.25 81 GLN A C 1
ATOM 672 O O . GLN A 1 81 ? -21.133 -3.989 18.841 1.00 88.25 81 GLN A O 1
ATOM 677 N N . TYR A 1 82 ? -19.334 -4.841 19.883 1.00 90.69 82 TYR A N 1
ATOM 678 C CA . TYR A 1 82 ? -18.424 -4.007 19.100 1.00 90.69 82 TYR A CA 1
ATOM 679 C C . TYR A 1 82 ? -18.404 -4.401 17.619 1.00 90.69 82 TYR A C 1
ATOM 681 O O . TYR A 1 82 ? -18.272 -3.522 16.770 1.00 90.69 82 TYR A O 1
ATOM 689 N N . GLU A 1 83 ? -18.605 -5.678 17.271 1.00 90.62 83 GLU A N 1
ATOM 690 C CA . GLU A 1 83 ? -18.715 -6.108 15.868 1.00 90.62 83 GLU A CA 1
ATOM 691 C C . GLU A 1 83 ? -19.962 -5.534 15.181 1.00 90.62 83 GLU A C 1
ATOM 693 O O . GLU A 1 83 ? -19.939 -5.298 13.976 1.00 90.62 83 GLU A O 1
ATOM 698 N N . ALA A 1 84 ? -21.020 -5.224 15.936 1.00 89.81 84 ALA A N 1
ATOM 699 C CA . ALA A 1 84 ? -22.199 -4.534 15.419 1.00 89.81 84 ALA A CA 1
ATOM 700 C C . ALA A 1 84 ? -22.037 -3.001 15.347 1.00 89.81 84 ALA A C 1
ATOM 702 O O . ALA A 1 84 ? -22.712 -2.352 14.541 1.00 89.81 84 ALA A O 1
ATOM 703 N N . ILE A 1 85 ? -21.179 -2.415 16.192 1.00 87.38 85 ILE A N 1
ATOM 704 C CA . ILE A 1 85 ? -20.948 -0.962 16.278 1.00 87.38 85 ILE A CA 1
ATOM 705 C C . ILE A 1 85 ? -19.928 -0.495 15.237 1.00 87.38 85 ILE A C 1
ATOM 707 O O . ILE A 1 85 ? -20.196 0.471 14.527 1.00 87.38 85 ILE A O 1
ATOM 711 N N . ILE A 1 86 ? -18.781 -1.175 15.122 1.00 87.69 86 ILE A N 1
ATOM 712 C CA . ILE A 1 86 ? -17.655 -0.748 14.274 1.00 87.69 86 ILE A CA 1
ATOM 713 C C . ILE A 1 86 ? -18.076 -0.493 12.816 1.00 87.69 86 ILE A C 1
ATOM 715 O O . ILE A 1 86 ? -17.761 0.585 12.308 1.00 87.69 86 ILE A O 1
ATOM 719 N N . PRO A 1 87 ? -18.843 -1.378 12.142 1.00 87.38 87 PRO A N 1
ATOM 720 C CA . PRO A 1 87 ? -19.277 -1.141 10.762 1.00 87.38 87 PRO A CA 1
ATOM 721 C C . PRO A 1 87 ? -20.198 0.076 10.600 1.00 87.38 87 PRO A C 1
ATOM 723 O O . PRO A 1 87 ? -20.345 0.594 9.498 1.00 87.38 87 PRO A O 1
ATOM 726 N N . LYS A 1 88 ? -20.838 0.532 11.686 1.00 89.50 88 LYS A N 1
ATOM 727 C CA . LYS A 1 88 ? -21.746 1.689 11.697 1.00 89.50 88 LYS A CA 1
ATOM 728 C C . LYS A 1 88 ? -21.031 3.002 12.027 1.00 89.50 88 LYS A C 1
ATOM 730 O O . LYS A 1 88 ? -21.660 4.056 11.990 1.00 89.50 88 LYS A O 1
ATOM 735 N N . MET A 1 89 ? -19.736 2.967 12.348 1.00 87.00 89 MET A N 1
ATOM 736 C CA . MET A 1 89 ? -18.942 4.171 12.585 1.00 87.00 89 MET A CA 1
ATOM 737 C C . MET A 1 89 ? -18.608 4.835 11.246 1.00 87.00 89 MET A C 1
ATOM 739 O O . MET A 1 89 ? -17.645 4.470 10.579 1.00 87.00 89 MET A O 1
ATOM 743 N N . THR A 1 90 ? -19.402 5.832 10.854 1.00 84.12 90 THR A N 1
ATOM 744 C CA . THR A 1 90 ? -19.231 6.581 9.594 1.00 84.12 90 THR A CA 1
ATOM 745 C C . THR A 1 90 ? -18.275 7.778 9.709 1.00 84.12 90 THR A C 1
ATOM 747 O O . THR A 1 90 ? -18.279 8.653 8.845 1.00 84.12 90 THR A O 1
ATOM 750 N N . CYS A 1 91 ? -17.487 7.869 10.785 1.00 85.44 91 CYS A N 1
ATOM 751 C CA . CYS A 1 91 ? -16.515 8.946 10.983 1.00 85.44 91 CYS A CA 1
ATOM 752 C C . CYS A 1 91 ? -15.206 8.691 10.221 1.00 85.44 91 CYS A C 1
ATOM 754 O O . CYS A 1 91 ? -14.949 7.593 9.719 1.00 85.44 91 CYS A O 1
ATOM 756 N N . LYS A 1 92 ? -14.350 9.717 10.138 1.00 85.75 92 LYS A N 1
ATOM 757 C CA . LYS A 1 92 ? -13.012 9.558 9.552 1.00 85.75 92 LYS A CA 1
ATOM 758 C C . LYS A 1 92 ? -12.198 8.579 10.394 1.00 85.75 92 LYS A C 1
ATOM 760 O O . LYS A 1 92 ? -12.345 8.555 11.614 1.00 85.75 92 LYS A O 1
ATOM 765 N N . ASN A 1 93 ? -11.272 7.840 9.772 1.00 81.69 93 ASN A N 1
ATOM 766 C CA . ASN A 1 93 ? -10.390 6.917 10.498 1.00 81.69 93 ASN A CA 1
ATOM 767 C C . ASN A 1 93 ? -9.761 7.584 11.721 1.00 81.69 93 ASN A C 1
ATOM 769 O O . ASN A 1 93 ? -9.899 7.054 12.811 1.00 81.69 93 ASN A O 1
ATOM 773 N N . THR A 1 94 ? -9.187 8.782 11.567 1.00 81.50 94 THR A N 1
ATOM 774 C CA . THR A 1 94 ? -8.549 9.566 12.642 1.00 81.50 94 THR A CA 1
ATOM 775 C C . THR A 1 94 ? -9.458 9.859 13.838 1.00 81.50 94 THR A C 1
ATOM 777 O O . THR A 1 94 ? -8.970 10.090 14.939 1.00 81.50 94 THR A O 1
ATOM 780 N N . GLU A 1 95 ? -10.774 9.852 13.640 1.00 88.75 95 GLU A N 1
ATOM 781 C CA . GLU A 1 95 ? -11.782 10.160 14.656 1.00 88.75 95 GLU A CA 1
ATOM 782 C C . GLU A 1 95 ? -12.371 8.891 15.290 1.00 88.75 95 GLU A C 1
ATOM 784 O O . GLU A 1 95 ? -13.010 8.976 16.340 1.00 88.75 95 GLU A O 1
ATOM 789 N N . LYS A 1 96 ? -12.146 7.706 14.698 1.00 90.50 96 LYS A N 1
ATOM 790 C CA . LYS A 1 96 ? -12.732 6.442 15.170 1.00 90.50 96 LYS A CA 1
ATOM 791 C C . LYS A 1 96 ? -12.381 6.142 16.625 1.00 90.50 96 LYS A C 1
ATOM 793 O O . LYS A 1 96 ? -13.265 5.788 17.394 1.00 90.50 96 LYS A O 1
ATOM 798 N N . ILE A 1 97 ? -11.127 6.336 17.035 1.00 91.00 97 ILE A N 1
ATOM 799 C CA . ILE A 1 97 ? -10.712 6.083 18.426 1.00 91.00 97 ILE A CA 1
ATOM 800 C C . ILE A 1 97 ? -11.412 7.043 19.393 1.00 91.00 97 ILE A C 1
ATOM 802 O O . ILE A 1 97 ? -11.879 6.626 20.451 1.00 91.00 97 ILE A O 1
ATOM 806 N N . ALA A 1 98 ? -11.508 8.329 19.042 1.00 91.56 98 ALA A N 1
ATOM 807 C CA . ALA A 1 98 ? -12.189 9.315 19.878 1.00 91.56 98 ALA A CA 1
ATOM 808 C C . ALA A 1 98 ? -13.681 8.977 20.027 1.00 91.56 98 ALA A C 1
ATOM 810 O O . ALA A 1 98 ? -14.216 9.014 21.135 1.00 91.56 98 ALA A O 1
ATOM 811 N N . LEU A 1 99 ? -14.325 8.566 18.930 1.00 92.06 99 LEU A N 1
ATOM 812 C CA . LEU A 1 99 ? -15.709 8.107 18.944 1.00 92.06 99 LEU A CA 1
ATOM 813 C C . LEU A 1 99 ? -15.881 6.837 19.792 1.00 92.06 99 LEU A C 1
ATOM 815 O O . LEU A 1 99 ? -16.807 6.769 20.595 1.00 92.06 99 LEU A O 1
ATOM 819 N N . ALA A 1 100 ? -14.977 5.861 19.673 1.00 92.25 100 ALA A N 1
ATOM 820 C CA . ALA A 1 100 ? -15.006 4.643 20.482 1.00 92.25 100 ALA A CA 1
ATOM 821 C C . ALA A 1 100 ? -14.917 4.962 21.983 1.00 92.25 100 ALA A C 1
ATOM 823 O O . ALA A 1 100 ? -15.726 4.470 22.768 1.00 92.25 100 ALA A O 1
ATOM 824 N N . LYS A 1 101 ? -14.009 5.866 22.375 1.00 93.00 101 LYS A N 1
ATOM 825 C CA . LYS A 1 101 ? -13.892 6.351 23.761 1.00 93.00 101 LYS A CA 1
ATOM 826 C C . LYS A 1 101 ? -15.172 7.034 24.247 1.00 93.00 101 LYS A C 1
ATOM 828 O O . LYS A 1 101 ? -15.612 6.764 25.361 1.00 93.00 101 LYS A O 1
ATOM 833 N N . ALA A 1 102 ? -15.789 7.877 23.418 1.00 92.38 102 ALA A N 1
ATOM 834 C CA . ALA A 1 102 ? -17.045 8.546 23.757 1.00 92.38 102 ALA A CA 1
ATOM 835 C C . ALA A 1 102 ? -18.199 7.547 23.959 1.00 92.38 102 ALA A C 1
ATOM 837 O O . ALA A 1 102 ? -18.954 7.671 24.920 1.00 92.38 102 ALA A O 1
ATOM 838 N N . ILE A 1 103 ? -18.303 6.523 23.105 1.00 90.81 103 ILE A N 1
ATOM 839 C CA . ILE A 1 103 ? -19.300 5.449 23.240 1.00 90.81 103 ILE A CA 1
ATOM 840 C C . ILE A 1 103 ? -19.095 4.681 24.551 1.00 90.81 103 ILE A C 1
ATOM 842 O O . ILE A 1 103 ? -20.055 4.465 25.289 1.00 90.81 103 ILE A O 1
ATOM 846 N N . VAL A 1 104 ? -17.852 4.303 24.867 1.00 92.00 104 VAL A N 1
ATOM 847 C CA . VAL A 1 104 ? -17.524 3.620 26.129 1.00 92.00 104 VAL A CA 1
ATOM 848 C C . VAL A 1 104 ? -17.926 4.472 27.332 1.00 92.00 104 VAL A C 1
ATOM 850 O O . VAL A 1 104 ? -18.522 3.955 28.276 1.00 92.00 104 VAL A O 1
ATOM 853 N N . GLN A 1 105 ? -17.628 5.771 27.298 1.00 92.88 105 GLN A N 1
ATOM 854 C CA . GLN A 1 105 ? -17.976 6.687 28.380 1.00 92.88 105 GLN A CA 1
ATOM 855 C C . GLN A 1 105 ? -19.497 6.784 28.570 1.00 92.88 105 GLN A C 1
ATOM 857 O O . GLN A 1 105 ? -19.979 6.599 29.684 1.00 92.88 105 GLN A O 1
ATOM 862 N N . LEU A 1 106 ? -20.255 6.956 27.482 1.00 90.31 106 LEU A N 1
ATOM 863 C CA . LEU A 1 106 ? -21.720 7.003 27.517 1.00 90.31 106 LEU A CA 1
ATOM 864 C C . LEU A 1 106 ? -22.338 5.733 28.118 1.00 90.31 106 LEU A C 1
ATOM 866 O O . LEU A 1 106 ? -23.269 5.820 28.915 1.00 90.31 106 LEU A O 1
ATOM 870 N N . ILE A 1 107 ? -21.817 4.554 27.767 1.00 87.44 107 ILE A N 1
ATOM 871 C CA . ILE A 1 107 ? -22.304 3.281 28.320 1.00 87.44 107 ILE A CA 1
ATOM 872 C C . ILE A 1 107 ? -22.025 3.203 29.825 1.00 87.44 107 ILE A C 1
ATOM 874 O O . ILE A 1 107 ? -22.905 2.805 30.591 1.00 87.44 107 ILE A O 1
ATOM 878 N N . LYS A 1 108 ? -20.826 3.608 30.262 1.00 87.62 108 LYS A N 1
ATOM 879 C CA . LYS A 1 108 ? -20.461 3.636 31.687 1.00 87.62 108 LYS A CA 1
ATOM 880 C C . LYS A 1 108 ? -21.353 4.588 32.483 1.00 87.62 108 LYS A C 1
ATOM 882 O O . LYS A 1 108 ? -21.777 4.235 33.582 1.00 87.62 108 LYS A O 1
ATOM 887 N N . ASP A 1 109 ? -21.660 5.758 31.935 1.00 88.94 109 ASP A N 1
ATOM 888 C CA . ASP A 1 109 ? -22.509 6.748 32.599 1.00 88.94 109 ASP A CA 1
ATOM 889 C C . ASP A 1 109 ? -23.965 6.256 32.703 1.00 88.94 109 ASP A C 1
ATOM 891 O O . ASP A 1 109 ? -24.548 6.296 33.785 1.00 88.94 109 ASP A O 1
ATOM 895 N N . GLN A 1 110 ? -24.508 5.638 31.647 1.00 85.06 110 GLN A N 1
ATOM 896 C CA . GLN A 1 110 ? -25.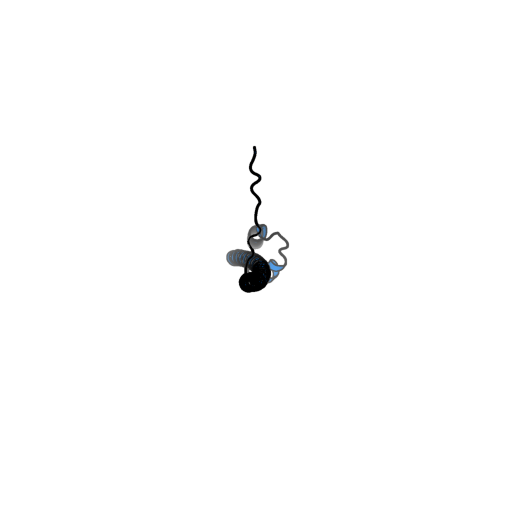839 5.011 31.690 1.00 85.06 110 GLN A CA 1
ATOM 897 C C . GLN A 1 110 ? -25.942 3.853 32.693 1.00 85.06 110 GLN A C 1
ATOM 899 O O . GLN A 1 110 ? -26.997 3.645 33.294 1.00 85.06 110 GLN A O 1
ATOM 904 N N . GLN A 1 111 ? -24.875 3.071 32.875 1.00 81.31 111 GLN A N 1
ATOM 905 C CA . GLN A 1 111 ? -24.855 2.006 33.880 1.00 81.31 111 GLN A CA 1
ATOM 906 C C . GLN A 1 111 ? -24.836 2.560 35.308 1.00 81.31 111 GLN A C 1
ATOM 908 O O . GLN A 1 111 ? -25.486 1.987 36.180 1.00 81.31 111 GLN A O 1
ATOM 913 N N . LYS A 1 112 ? -24.146 3.682 35.548 1.00 80.06 112 LYS A N 1
ATOM 914 C CA . LYS A 1 112 ? -24.155 4.358 36.855 1.00 80.06 112 LYS A CA 1
ATOM 915 C C . LYS A 1 112 ? -25.527 4.934 37.197 1.00 80.06 112 LYS A C 1
ATOM 917 O O . LYS A 1 112 ? -25.959 4.799 38.334 1.00 80.06 112 LYS A O 1
ATOM 922 N N . GLU A 1 113 ? -26.223 5.530 36.231 1.00 74.56 113 GLU A N 1
ATOM 923 C CA . GLU A 1 113 ? -27.566 6.096 36.443 1.00 74.56 113 GLU A CA 1
ATOM 924 C C . GLU A 1 113 ? -28.644 5.031 36.693 1.00 74.56 113 GLU A C 1
ATOM 926 O O . GLU A 1 113 ? -29.612 5.303 37.392 1.00 74.56 113 GLU A O 1
ATOM 931 N N . ARG A 1 114 ? -28.483 3.815 36.153 1.00 69.81 114 ARG A N 1
ATOM 932 C CA . ARG A 1 114 ? -29.409 2.684 36.371 1.00 69.81 114 ARG A CA 1
ATOM 933 C C . ARG A 1 114 ? -29.121 1.864 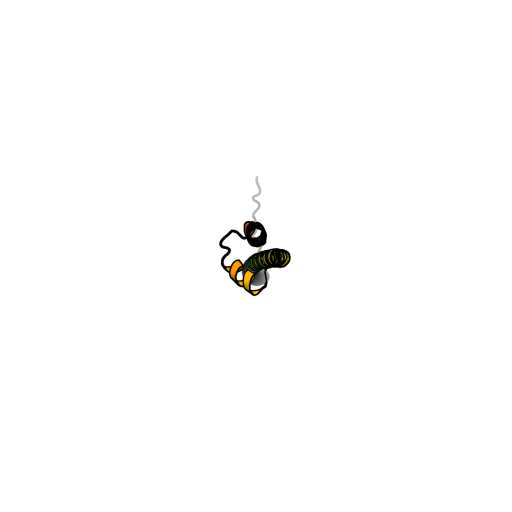37.635 1.00 69.81 114 ARG A C 1
ATOM 935 O O . ARG A 1 114 ? -29.905 0.976 37.957 1.00 69.81 114 ARG A O 1
ATOM 942 N N . GLY A 1 115 ? -27.975 2.091 38.276 1.00 56.69 115 GLY A N 1
ATOM 943 C CA . GLY A 1 115 ? -27.528 1.385 39.481 1.00 56.69 115 GLY A CA 1
ATOM 944 C C . GLY A 1 115 ? -27.813 2.117 40.800 1.00 56.69 115 GLY A C 1
ATOM 945 O O . GLY A 1 115 ? -27.454 1.586 41.849 1.00 56.69 115 GLY A O 1
ATOM 946 N N . ASN A 1 116 ? -28.434 3.300 40.737 1.00 44.97 116 ASN A N 1
ATOM 947 C CA . ASN A 1 116 ? -29.046 4.024 41.860 1.00 44.97 116 ASN A CA 1
ATOM 948 C C . ASN A 1 116 ? -30.574 3.905 41.793 1.00 44.97 116 ASN A C 1
ATOM 950 O O . ASN A 1 116 ? -31.209 4.108 42.850 1.00 44.97 116 ASN A O 1
#

pLDDT: mean 87.51, std 11.4, range [43.88, 97.0]